Protein AF-A0AA87BIV8-F1 (afdb_monomer_lite)

Radius of gyration: 13.07 Å; chains: 1; bounding box: 18×26×42 Å

Foldseek 3Di:
DPPPPDPQAWWKWWAFPVGDIDIGGDNDQVRVVVVVCVVPPGHTPDMDTPPPPPD

pLDDT: mean 83.62, std 14.47, range [42.72, 95.31]

Structure (mmCIF, N/CA/C/O backbone):
data_AF-A0AA87BIV8-F1
#
_entry.id   AF-A0AA87BIV8-F1
#
loop_
_atom_site.group_PDB
_atom_site.id
_atom_site.type_symbol
_atom_site.label_atom_id
_atom_site.label_alt_id
_atom_site.label_comp_id
_atom_site.label_asym_id
_atom_site.label_entity_id
_atom_site.label_seq_id
_atom_site.pdbx_PDB_ins_code
_atom_site.Cartn_x
_atom_site.Cartn_y
_atom_site.Cartn_z
_atom_site.occupancy
_atom_site.B_iso_or_equiv
_atom_site.auth_seq_id
_atom_site.auth_comp_id
_atom_site.auth_asym_id
_atom_site.auth_atom_id
_atom_site.pdbx_PDB_model_num
ATOM 1 N N . MET A 1 1 ? 9.631 13.861 -32.960 1.00 48.88 1 MET A N 1
ATOM 2 C CA . MET A 1 1 ? 9.940 13.852 -31.515 1.00 48.88 1 MET A CA 1
ATOM 3 C C . MET A 1 1 ? 9.092 12.767 -30.881 1.00 48.88 1 MET A C 1
ATOM 5 O O . MET A 1 1 ? 7.920 12.993 -30.612 1.00 48.88 1 MET A O 1
ATOM 9 N N . GLU A 1 2 ? 9.632 11.559 -30.755 1.00 60.19 2 GLU A N 1
ATOM 10 C CA . GLU A 1 2 ? 8.953 10.480 -30.032 1.00 60.19 2 GLU A CA 1
ATOM 11 C C . GLU A 1 2 ? 8.886 10.861 -28.546 1.00 60.19 2 GLU A C 1
ATOM 13 O O . GLU A 1 2 ? 9.910 11.262 -27.984 1.00 60.19 2 GLU A O 1
ATOM 18 N N . PRO A 1 3 ? 7.720 10.792 -27.881 1.00 60.34 3 PRO A N 1
ATOM 19 C CA . PRO A 1 3 ? 7.683 11.009 -26.449 1.00 60.34 3 PRO A CA 1
ATOM 20 C C . PRO A 1 3 ? 8.447 9.850 -25.815 1.00 60.34 3 PRO A C 1
ATOM 22 O O . PRO A 1 3 ? 8.010 8.702 -25.893 1.00 60.34 3 PRO A O 1
ATOM 25 N N . HIS A 1 4 ? 9.593 10.143 -25.199 1.00 58.16 4 HIS A N 1
ATOM 26 C CA . HIS A 1 4 ? 10.300 9.204 -24.335 1.00 58.16 4 HIS A CA 1
ATOM 27 C C . HIS A 1 4 ? 9.313 8.719 -23.265 1.00 58.16 4 HIS A C 1
ATOM 29 O O . HIS A 1 4 ? 9.088 9.391 -22.253 1.00 58.16 4 HIS A O 1
ATOM 35 N N . ARG A 1 5 ? 8.672 7.569 -23.501 1.00 62.03 5 ARG A N 1
ATOM 36 C CA . ARG A 1 5 ? 7.830 6.901 -22.511 1.00 62.03 5 ARG A CA 1
ATOM 37 C C . ARG A 1 5 ? 8.772 6.499 -21.387 1.00 62.03 5 ARG A C 1
ATOM 39 O O . ARG A 1 5 ? 9.505 5.522 -21.512 1.00 62.03 5 ARG A O 1
ATOM 46 N N . LYS A 1 6 ? 8.806 7.307 -20.321 1.00 59.53 6 LYS A N 1
ATOM 47 C CA . LYS A 1 6 ? 9.544 6.980 -19.097 1.00 59.53 6 LYS A CA 1
ATOM 48 C C . LYS A 1 6 ? 9.189 5.538 -18.719 1.00 59.53 6 LYS A C 1
ATOM 50 O O . LYS A 1 6 ? 8.006 5.189 -18.807 1.00 59.53 6 LYS A O 1
ATOM 55 N N . PRO A 1 7 ? 10.174 4.705 -18.345 1.00 64.62 7 PRO A N 1
ATOM 56 C CA . PRO A 1 7 ? 9.901 3.326 -17.971 1.00 64.62 7 PRO A CA 1
ATOM 57 C C . PRO A 1 7 ? 8.785 3.299 -16.914 1.00 64.62 7 PRO A C 1
ATOM 59 O O . PRO A 1 7 ? 8.754 4.186 -16.052 1.00 64.62 7 PRO A O 1
ATOM 62 N N . PRO A 1 8 ? 7.840 2.343 -16.992 1.00 71.50 8 PRO A N 1
ATOM 63 C CA . PRO A 1 8 ? 6.712 2.294 -16.072 1.00 71.50 8 PRO A CA 1
ATOM 64 C C . PRO A 1 8 ? 7.240 2.235 -14.638 1.00 71.50 8 PRO A C 1
ATOM 66 O O . PRO A 1 8 ? 8.011 1.339 -14.288 1.00 71.50 8 PRO A O 1
ATOM 69 N N . GLN A 1 9 ? 6.859 3.228 -13.830 1.00 78.44 9 GLN A N 1
ATOM 70 C CA . GLN A 1 9 ? 7.270 3.289 -12.433 1.00 78.44 9 GLN A CA 1
ATOM 71 C C . GLN A 1 9 ? 6.703 2.078 -11.686 1.00 78.44 9 GLN A C 1
ATOM 73 O O . GLN A 1 9 ? 5.551 1.698 -11.929 1.00 78.44 9 GLN A O 1
ATOM 78 N N . PRO A 1 10 ? 7.482 1.467 -10.781 1.00 86.19 10 PRO A N 1
ATOM 79 C CA . PRO A 1 10 ? 6.966 0.397 -9.957 1.00 86.19 10 PRO A CA 1
ATOM 80 C C . PRO A 1 10 ? 5.796 0.899 -9.104 1.00 86.19 10 PRO A C 1
ATOM 82 O O . PRO A 1 10 ? 5.792 2.009 -8.570 1.00 86.19 10 PRO A O 1
ATOM 85 N N . VAL A 1 11 ? 4.765 0.067 -9.003 1.00 90.69 11 VAL A N 1
ATOM 86 C CA . VAL A 1 11 ? 3.590 0.346 -8.181 1.00 90.69 11 VAL A CA 1
ATOM 87 C C . VAL A 1 11 ? 3.797 -0.319 -6.832 1.00 90.69 11 VAL A C 1
ATOM 89 O O . VAL A 1 11 ? 4.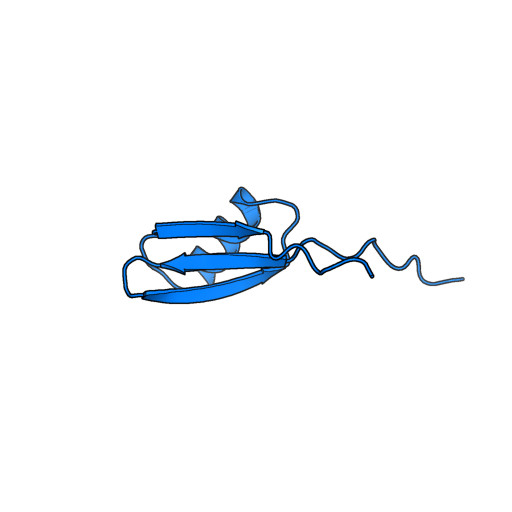234 -1.465 -6.770 1.00 90.69 11 VAL A O 1
ATOM 92 N N . PHE A 1 12 ? 3.487 0.380 -5.747 1.00 93.12 12 PHE A N 1
ATOM 93 C CA . PHE A 1 12 ? 3.628 -0.127 -4.389 1.00 93.12 12 PHE A CA 1
ATOM 94 C C . PHE A 1 12 ? 2.278 -0.163 -3.698 1.00 93.12 12 PHE A C 1
ATOM 96 O O . PHE A 1 12 ? 1.480 0.761 -3.808 1.00 93.12 12 PHE A O 1
ATOM 103 N N . ARG A 1 13 ? 2.044 -1.234 -2.954 1.00 94.06 13 ARG A N 1
ATOM 104 C CA . ARG A 1 13 ? 0.891 -1.440 -2.094 1.00 94.06 13 ARG A CA 1
ATOM 1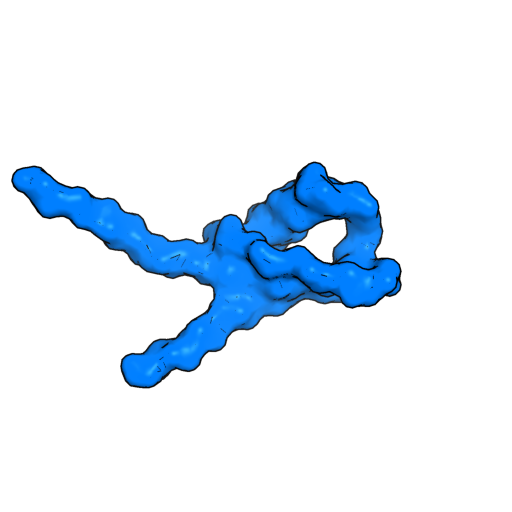05 C C . ARG A 1 13 ? 1.327 -1.229 -0.649 1.00 94.06 13 ARG A C 1
ATOM 107 O O . ARG A 1 13 ? 2.068 -2.041 -0.093 1.00 94.06 13 ARG A O 1
ATOM 114 N N . VAL A 1 14 ? 0.863 -0.138 -0.064 1.00 94.81 14 VAL A N 1
ATOM 115 C CA . VAL A 1 14 ? 1.092 0.269 1.321 1.00 94.81 14 VAL A CA 1
ATOM 116 C C . VAL A 1 14 ? -0.124 -0.139 2.141 1.00 94.81 14 VAL A C 1
ATOM 118 O O . VAL A 1 14 ? -1.242 0.265 1.848 1.00 94.81 14 VAL A O 1
ATOM 121 N N . THR A 1 15 ? 0.076 -0.981 3.146 1.00 95.06 15 THR A N 1
ATOM 122 C CA . THR A 1 15 ? -0.967 -1.410 4.082 1.00 95.06 15 THR A CA 1
ATOM 123 C C . THR A 1 15 ? -0.760 -0.677 5.393 1.00 95.06 15 THR A C 1
ATOM 125 O O . THR A 1 15 ? 0.331 -0.741 5.958 1.00 95.06 15 THR A O 1
ATOM 128 N N . PHE A 1 16 ? -1.792 -0.003 5.875 1.00 95.31 16 PHE A N 1
ATOM 129 C CA . PHE A 1 16 ? -1.804 0.706 7.146 1.00 95.31 16 PHE A CA 1
ATOM 130 C C . PHE A 1 16 ? -2.224 -0.219 8.291 1.00 95.31 16 PHE A C 1
ATOM 132 O O . PHE A 1 16 ? -2.792 -1.295 8.081 1.00 95.31 16 PHE A O 1
ATOM 139 N N . MET A 1 17 ? -1.919 0.191 9.521 1.00 93.00 17 MET A N 1
ATOM 140 C CA . MET A 1 17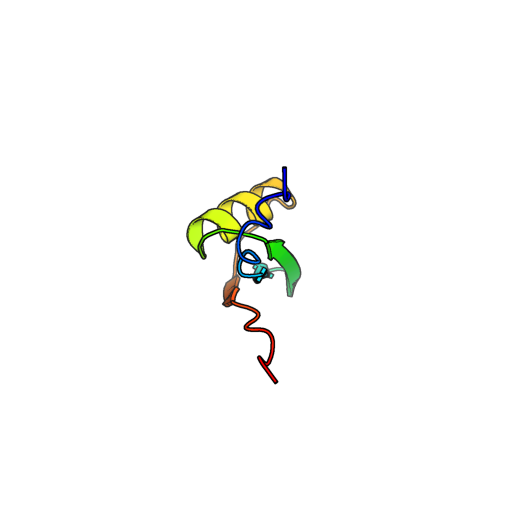 ? -2.271 -0.546 10.739 1.00 93.00 17 MET A CA 1
ATOM 141 C C . MET A 1 17 ? -3.784 -0.675 10.931 1.00 93.00 17 MET A C 1
ATOM 143 O O . MET A 1 17 ? -4.234 -1.702 11.428 1.00 93.00 17 MET A O 1
ATOM 147 N N . ASP A 1 18 ? -4.561 0.308 10.471 1.00 91.94 18 ASP A N 1
ATOM 148 C CA . ASP A 1 18 ? -6.027 0.286 10.505 1.00 91.94 18 ASP A CA 1
ATOM 149 C C . ASP A 1 18 ? -6.656 -0.639 9.440 1.00 91.94 18 ASP A C 1
ATOM 151 O O . ASP A 1 18 ? -7.874 -0.749 9.342 1.00 91.94 18 ASP A O 1
ATOM 155 N N . GLY A 1 19 ? -5.829 -1.332 8.649 1.00 90.88 19 GLY A N 1
ATOM 156 C CA . GLY A 1 19 ? -6.265 -2.284 7.628 1.00 90.88 19 GLY A CA 1
ATOM 157 C C . GLY A 1 19 ? -6.485 -1.665 6.249 1.00 90.88 19 GLY A C 1
ATOM 158 O O . GLY A 1 19 ? -6.587 -2.407 5.270 1.00 90.88 19 GLY A O 1
ATOM 159 N N . VAL A 1 20 ? -6.488 -0.333 6.131 1.00 93.38 20 VAL A N 1
ATOM 160 C CA . VAL A 1 20 ? -6.571 0.340 4.831 1.00 93.38 20 VAL A CA 1
ATOM 161 C C . VAL A 1 20 ? -5.331 0.071 3.987 1.00 93.38 20 VAL A C 1
ATOM 163 O O . VAL A 1 20 ? -4.205 -0.011 4.476 1.00 93.38 20 VAL A O 1
ATOM 166 N N . VAL A 1 21 ? -5.547 -0.065 2.682 1.00 93.25 21 VAL A N 1
ATOM 167 C CA . VAL A 1 21 ? -4.498 -0.308 1.699 1.00 93.25 21 VAL A CA 1
ATOM 168 C C . VAL A 1 21 ? -4.508 0.813 0.668 1.00 93.25 21 VAL A C 1
ATOM 170 O O . VAL A 1 21 ? -5.524 1.054 0.024 1.00 93.25 21 VAL A O 1
ATOM 173 N N . VAL A 1 22 ? -3.361 1.458 0.476 1.00 92.25 22 VAL A N 1
ATOM 174 C CA . VAL A 1 22 ? -3.129 2.473 -0.557 1.00 92.25 22 VAL A CA 1
ATOM 175 C C . VAL A 1 22 ? -2.178 1.903 -1.596 1.00 92.25 22 VAL A C 1
ATOM 177 O O . VAL A 1 22 ? -1.161 1.296 -1.262 1.00 92.25 22 VAL A O 1
ATOM 180 N N . THR A 1 23 ? -2.506 2.086 -2.871 1.00 92.25 23 THR A N 1
ATOM 181 C CA . THR A 1 23 ? -1.662 1.639 -3.980 1.00 92.25 23 THR A CA 1
ATOM 182 C C . THR A 1 23 ? -1.134 2.866 -4.706 1.00 92.25 23 THR A C 1
ATOM 184 O O . THR A 1 23 ? -1.919 3.610 -5.282 1.00 92.25 23 THR A O 1
ATOM 187 N N . THR A 1 24 ? 0.177 3.102 -4.658 1.00 90.06 24 THR A N 1
ATOM 188 C CA . THR A 1 24 ? 0.793 4.331 -5.174 1.00 90.06 24 THR A CA 1
ATOM 189 C C . THR A 1 24 ? 2.013 4.020 -6.051 1.00 90.06 24 THR A C 1
ATOM 191 O O . THR A 1 24 ? 2.837 3.173 -5.689 1.00 90.06 24 THR A O 1
ATOM 194 N N . PRO A 1 25 ? 2.154 4.656 -7.230 1.00 90.56 25 PRO A N 1
ATOM 195 C CA . PRO A 1 25 ? 3.361 4.550 -8.038 1.00 90.56 25 PRO A CA 1
ATOM 196 C C . PRO A 1 25 ? 4.496 5.372 -7.416 1.00 90.56 25 PRO A C 1
ATOM 198 O O . PRO A 1 25 ? 4.341 6.561 -7.101 1.00 90.56 25 PRO A O 1
ATOM 201 N N . ALA A 1 26 ? 5.661 4.752 -7.264 1.00 90.19 26 ALA A N 1
ATOM 202 C CA . ALA A 1 26 ? 6.844 5.396 -6.708 1.00 90.19 26 ALA A CA 1
ATOM 203 C C . ALA A 1 26 ? 8.122 4.818 -7.319 1.00 90.19 26 ALA A C 1
ATOM 205 O O . ALA A 1 26 ? 8.102 3.786 -7.975 1.00 90.19 26 ALA A O 1
ATOM 206 N N . GLU A 1 27 ? 9.255 5.475 -7.095 1.00 89.12 27 GLU A N 1
ATOM 207 C CA . GLU A 1 27 ? 10.555 4.966 -7.551 1.00 89.12 27 GLU A CA 1
ATOM 208 C C . GLU A 1 27 ? 11.083 3.845 -6.647 1.00 89.12 27 GLU A C 1
ATOM 210 O O . GLU A 1 27 ? 11.777 2.944 -7.106 1.00 89.12 27 GLU A O 1
ATOM 215 N N . ASN A 1 28 ? 10.743 3.888 -5.357 1.00 89.50 28 ASN A N 1
ATOM 216 C CA . ASN A 1 28 ? 11.141 2.912 -4.350 1.00 89.50 28 ASN A CA 1
ATOM 217 C C . ASN A 1 28 ? 10.129 2.886 -3.188 1.00 89.50 28 ASN A C 1
ATOM 219 O O . ASN A 1 28 ? 9.239 3.738 -3.108 1.00 89.50 28 ASN A O 1
ATOM 223 N N . SER A 1 29 ? 10.294 1.924 -2.275 1.00 88.62 29 SER A N 1
ATOM 224 C CA . SER A 1 29 ? 9.414 1.738 -1.114 1.00 88.62 29 SER A CA 1
ATOM 225 C C . SER A 1 29 ? 9.354 2.974 -0.213 1.00 88.62 29 SER A C 1
ATOM 227 O O . SER A 1 29 ? 8.267 3.379 0.175 1.00 88.62 29 SER A O 1
ATOM 229 N N . LEU A 1 30 ? 10.488 3.640 0.030 1.00 92.06 30 LEU A N 1
ATOM 230 C CA . LEU A 1 30 ? 10.556 4.815 0.905 1.00 92.06 30 LEU A CA 1
ATOM 231 C C . LEU A 1 30 ? 9.729 5.991 0.352 1.00 92.06 30 LEU A C 1
ATOM 233 O O . LEU A 1 30 ? 9.001 6.665 1.082 1.00 92.06 30 LEU A O 1
ATOM 237 N N . ARG A 1 31 ? 9.798 6.233 -0.967 1.00 93.69 31 ARG A N 1
ATOM 238 C CA . ARG A 1 31 ? 8.965 7.247 -1.633 1.00 93.69 31 ARG A CA 1
ATOM 239 C C . ARG A 1 31 ? 7.493 6.841 -1.657 1.00 93.69 31 ARG A C 1
ATOM 241 O O . ARG A 1 31 ? 6.640 7.725 -1.589 1.00 93.69 31 ARG A O 1
ATOM 248 N N . ALA A 1 32 ? 7.193 5.544 -1.751 1.00 93.12 32 ALA A N 1
ATOM 249 C CA . ALA A 1 32 ? 5.826 5.042 -1.660 1.00 93.12 32 ALA A CA 1
ATOM 250 C C . ALA A 1 32 ? 5.230 5.281 -0.269 1.00 93.12 32 ALA A C 1
ATOM 252 O O . ALA A 1 32 ? 4.105 5.759 -0.174 1.00 93.12 32 ALA A O 1
ATOM 253 N N . GLU A 1 33 ? 5.996 5.025 0.791 1.00 92.00 33 GLU A N 1
ATOM 254 C CA . GLU A 1 33 ? 5.605 5.309 2.176 1.00 92.00 33 GLU A CA 1
ATOM 255 C C . GLU A 1 33 ? 5.345 6.792 2.388 1.00 92.00 33 GLU A C 1
ATOM 257 O O . GLU A 1 33 ? 4.276 7.168 2.853 1.00 92.00 33 GLU A O 1
ATOM 262 N N . ALA A 1 34 ? 6.279 7.650 1.975 1.00 93.56 34 ALA A N 1
ATOM 263 C CA . ALA A 1 34 ? 6.122 9.092 2.123 1.00 93.56 34 ALA A CA 1
ATOM 264 C C . ALA A 1 34 ? 4.896 9.634 1.366 1.00 93.56 34 ALA A C 1
ATOM 266 O O . ALA A 1 34 ? 4.223 10.538 1.858 1.00 93.56 34 ALA A O 1
ATOM 267 N N . LYS A 1 35 ? 4.596 9.097 0.173 1.00 93.50 35 LYS A N 1
ATOM 268 C CA . LYS A 1 35 ? 3.369 9.440 -0.563 1.00 93.50 35 LYS A CA 1
ATOM 269 C C . LYS A 1 35 ? 2.125 8.937 0.160 1.00 93.50 35 LYS A C 1
ATOM 271 O O . LYS A 1 35 ? 1.228 9.729 0.418 1.00 93.50 35 LYS A O 1
ATOM 276 N N . ALA A 1 36 ? 2.106 7.664 0.543 1.00 93.00 36 ALA A N 1
ATOM 277 C CA . ALA A 1 36 ? 0.968 7.067 1.225 1.00 93.00 36 ALA A CA 1
ATOM 278 C C . ALA A 1 36 ? 0.665 7.780 2.552 1.00 93.00 36 ALA A C 1
ATOM 280 O O . ALA A 1 36 ? -0.493 8.088 2.807 1.00 93.00 36 ALA A O 1
ATOM 281 N N . SER A 1 37 ? 1.683 8.134 3.342 1.00 91.06 37 SER A N 1
ATOM 282 C CA . SER A 1 37 ? 1.524 8.902 4.586 1.00 91.06 37 SER A CA 1
ATOM 283 C C . SER A 1 37 ? 1.041 10.339 4.364 1.00 91.06 37 SER A C 1
ATOM 285 O O . SER A 1 37 ? 0.421 10.918 5.253 1.00 91.06 37 SER A O 1
ATOM 287 N N . LYS A 1 38 ? 1.318 10.937 3.195 1.00 91.31 38 LYS 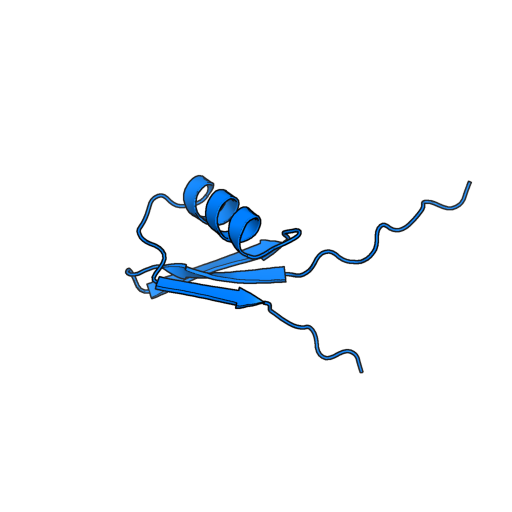A N 1
ATOM 288 C CA . LYS A 1 38 ? 0.761 12.247 2.813 1.00 91.31 38 LYS A CA 1
ATOM 289 C C . LYS A 1 38 ? -0.705 12.152 2.404 1.00 91.31 38 LYS A C 1
ATOM 291 O O . LYS A 1 38 ? -1.468 13.060 2.708 1.00 91.31 38 LYS A O 1
ATOM 296 N N . GLU A 1 39 ? -1.080 11.087 1.700 1.00 88.62 39 GLU A N 1
ATOM 297 C CA . GLU A 1 39 ? -2.468 10.836 1.292 1.00 88.62 39 GLU A CA 1
ATOM 298 C C . GLU A 1 39 ? -3.339 10.445 2.492 1.00 88.62 39 GLU A C 1
ATOM 300 O O . GLU A 1 39 ? -4.488 10.872 2.600 1.00 88.62 39 GLU A O 1
ATOM 305 N N . 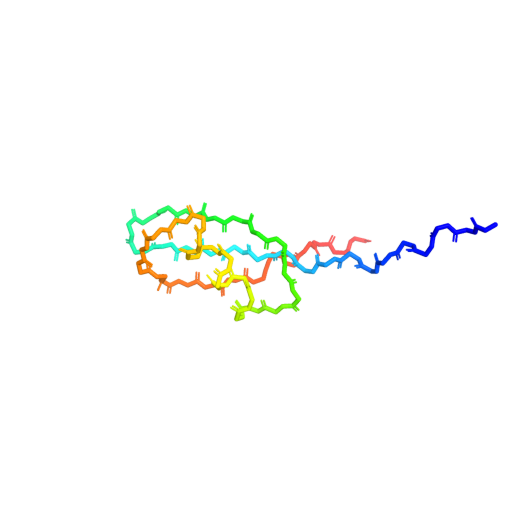ARG A 1 40 ? -2.782 9.654 3.413 1.00 85.88 40 ARG A N 1
ATOM 306 C CA . ARG A 1 40 ? -3.449 9.206 4.631 1.00 85.88 40 ARG A CA 1
ATOM 307 C C . ARG A 1 40 ? -2.490 9.303 5.818 1.00 85.88 40 ARG A C 1
ATOM 309 O O . ARG A 1 40 ? -1.533 8.530 5.879 1.00 85.88 40 ARG A O 1
ATOM 316 N N . PRO A 1 41 ? -2.764 10.170 6.804 1.00 85.50 41 PRO A N 1
ATOM 317 C CA . PRO A 1 41 ? -2.034 10.129 8.058 1.00 85.50 41 PRO A CA 1
ATOM 318 C C . PRO A 1 41 ? -2.352 8.816 8.784 1.00 85.50 41 PRO A C 1
ATOM 320 O O . PRO A 1 41 ? -3.514 8.461 8.978 1.00 85.50 41 PRO A O 1
ATOM 323 N N . GLY A 1 42 ? -1.316 8.076 9.169 1.00 89.00 42 GLY A N 1
ATOM 324 C CA . GLY A 1 42 ? -1.466 6.803 9.863 1.00 89.00 42 GLY A CA 1
ATOM 325 C C . GLY A 1 42 ? -0.159 6.024 9.936 1.00 89.00 42 GLY A C 1
ATOM 326 O O . GLY A 1 42 ? 0.814 6.344 9.254 1.00 89.00 42 GLY A O 1
ATOM 327 N N . LEU A 1 43 ? -0.141 4.985 10.773 1.00 91.31 43 LEU A N 1
ATOM 328 C CA . LEU A 1 43 ? 1.002 4.084 10.878 1.00 91.31 43 LEU A CA 1
ATOM 329 C C . LEU A 1 43 ? 0.956 3.036 9.768 1.00 91.31 43 LEU A C 1
ATOM 331 O O . LEU A 1 43 ? -0.030 2.312 9.604 1.00 91.31 43 LEU A O 1
ATOM 335 N N . ILE A 1 44 ? 2.051 2.940 9.022 1.00 92.75 44 ILE A N 1
ATOM 336 C CA . ILE A 1 44 ? 2.221 1.947 7.969 1.00 92.75 44 ILE A CA 1
ATOM 337 C C . ILE A 1 44 ? 2.596 0.609 8.607 1.00 92.75 44 ILE A C 1
ATOM 339 O O . ILE A 1 44 ? 3.521 0.517 9.408 1.00 92.75 44 ILE A O 1
ATOM 343 N N . ARG A 1 45 ? 1.874 -0.445 8.228 1.00 94.75 45 ARG A N 1
ATOM 344 C CA . ARG A 1 45 ? 2.146 -1.825 8.640 1.00 94.75 45 ARG A CA 1
ATOM 345 C C . ARG A 1 45 ? 3.124 -2.518 7.697 1.00 94.75 45 ARG A C 1
ATOM 347 O O . ARG A 1 45 ? 3.967 -3.288 8.141 1.00 94.75 45 ARG A O 1
ATOM 354 N N . SER A 1 46 ? 2.955 -2.341 6.386 1.00 93.31 46 SER A N 1
ATOM 355 C CA . SER A 1 46 ? 3.797 -3.009 5.387 1.00 93.31 46 SER A CA 1
ATOM 356 C C . SER A 1 46 ? 3.726 -2.324 4.030 1.00 93.31 46 SER A C 1
ATOM 358 O O . SER A 1 46 ? 2.683 -1.803 3.643 1.00 93.31 46 SER A O 1
ATOM 360 N N . VAL A 1 47 ? 4.820 -2.397 3.276 1.00 93.00 47 VAL A N 1
ATOM 361 C CA . VAL A 1 47 ? 4.945 -1.845 1.925 1.00 93.00 47 VAL A CA 1
ATOM 362 C C . VAL A 1 47 ? 5.442 -2.952 1.018 1.00 93.00 47 VAL A C 1
ATOM 364 O O . VAL A 1 47 ? 6.480 -3.559 1.277 1.00 93.00 47 VAL A O 1
ATOM 367 N N . ARG A 1 48 ? 4.697 -3.246 -0.046 1.00 92.62 48 ARG A N 1
ATOM 368 C CA . ARG A 1 48 ? 5.050 -4.299 -1.003 1.00 92.62 48 ARG A CA 1
ATOM 369 C C . ARG A 1 48 ? 5.000 -3.761 -2.417 1.00 92.62 48 ARG A C 1
ATOM 371 O O . ARG A 1 48 ? 4.039 -3.100 -2.790 1.00 92.62 48 ARG A O 1
ATOM 378 N N . ILE A 1 49 ? 6.002 -4.080 -3.224 1.00 90.75 49 ILE A N 1
ATOM 379 C CA . ILE A 1 49 ? 5.958 -3.785 -4.654 1.00 90.75 49 ILE A CA 1
ATOM 380 C C . ILE A 1 49 ? 4.915 -4.686 -5.329 1.00 90.75 49 ILE A C 1
ATOM 382 O O . ILE A 1 49 ? 4.953 -5.912 -5.216 1.00 90.75 49 ILE A O 1
ATOM 386 N N . VAL 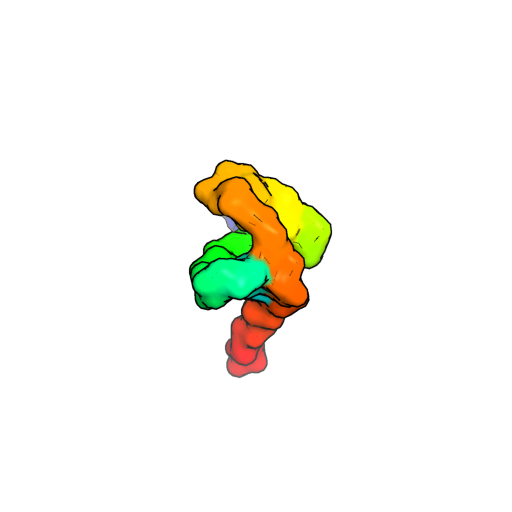A 1 50 ? 3.971 -4.075 -6.036 1.00 87.44 50 VAL A N 1
ATOM 387 C CA . VAL A 1 50 ? 3.051 -4.758 -6.944 1.00 87.44 50 VAL A CA 1
ATOM 388 C C . VAL A 1 50 ? 3.827 -5.006 -8.226 1.00 87.44 50 VAL A C 1
ATOM 390 O O . VAL A 1 50 ? 3.832 -4.210 -9.165 1.00 87.44 50 VAL A O 1
ATOM 393 N N . ARG A 1 51 ? 4.572 -6.108 -8.237 1.00 72.50 51 ARG A N 1
ATOM 394 C CA . ARG A 1 51 ? 5.276 -6.555 -9.430 1.00 72.50 51 ARG A CA 1
ATOM 395 C C . ARG A 1 51 ? 4.216 -7.081 -10.395 1.00 72.50 51 ARG A C 1
ATOM 397 O O . ARG A 1 51 ? 3.685 -8.169 -10.199 1.00 72.50 51 ARG A O 1
ATOM 404 N N . GLY A 1 52 ? 3.861 -6.270 -11.393 1.00 62.56 52 GLY A N 1
ATOM 405 C CA . GLY A 1 52 ? 3.026 -6.723 -12.499 1.00 62.56 52 GLY A CA 1
ATOM 406 C C . GLY A 1 52 ? 3.658 -7.970 -13.111 1.00 62.56 52 GLY A C 1
ATOM 407 O O . GLY A 1 52 ? 4.874 -8.006 -13.318 1.00 62.56 52 GLY A O 1
ATOM 408 N N . ILE A 1 53 ? 2.848 -9.002 -13.339 1.00 51.28 53 ILE A N 1
ATOM 409 C CA . ILE A 1 53 ? 3.263 -10.214 -14.039 1.00 51.28 53 ILE A CA 1
ATOM 410 C C . ILE A 1 53 ? 3.686 -9.745 -15.436 1.00 51.28 53 ILE A C 1
ATOM 412 O O . ILE A 1 53 ? 2.834 -9.413 -16.257 1.00 51.28 53 ILE A O 1
ATOM 416 N N . ARG A 1 54 ? 4.995 -9.596 -15.682 1.00 53.75 54 ARG A N 1
ATOM 417 C CA . ARG A 1 54 ? 5.513 -9.411 -17.041 1.00 53.75 54 ARG A CA 1
ATOM 418 C C . ARG A 1 54 ? 5.244 -10.740 -17.743 1.00 53.75 54 ARG A C 1
ATOM 420 O O . ARG A 1 54 ? 5.942 -11.709 -17.459 1.00 53.75 54 ARG A O 1
ATOM 427 N N . LYS A 1 55 ? 4.151 -10.796 -18.502 1.00 42.72 55 LYS A N 1
ATOM 428 C CA . LYS A 1 55 ? 3.808 -11.920 -19.370 1.00 42.72 55 LYS A CA 1
ATOM 429 C C . LYS A 1 55 ? 4.605 -11.817 -20.663 1.00 42.72 55 LYS A C 1
ATOM 431 O O . LYS A 1 55 ? 4.850 -10.664 -21.084 1.00 42.72 55 LYS A O 1
#

Secondary structure (DSSP, 8-state):
-----PPPPPEEEEEETTS-EEEEE-SSHHHHHHHHHHHS-S-EEEEEEE-----

Sequence (55 aa):
MEPHRKPPQPVFRVTFMDGVVVTTPAENSLRAEAKASKERPGLIRSVRIVRGIRK